Protein AF-A0A559NUU3-F1 (afdb_monomer)

Mean predicted aligned error: 10.54 Å

Foldseek 3Di:
DVVVVVVVVVVVVVVVVPDVVVCCCVPPLVPDPLNVVLVPQPLLVLLVVLLVLLVVLLCVQVVNDPPVVLVVDPDPSSVLSVLSNVLSVVLSVLVSQLVPDPDLVSNVVSLVSNVVSLVSNLVSLVVCVVVPPPPNVSSVVSVVSSVVSVVSSVVVVVVSD

Secondary structure (DSSP, 8-state):
-HHHHHHHHHHHHHTTS-SHHHHHHHHTGGGSHHHHHHHH-HHHHHHHHHHHHHHHHHHHHTTS--HHHHHT---HHHHHHHHHHHHHHHHHHHHHHHHH---HHHHHHHHHHHHHHHHHHHHHHHHHHHTT-S-HHHHHHHHHHHHHHHHHHHHHHHTT-

Radius of gyration: 16.5 Å; Cα contacts (8 Å, |Δi|>4): 116; chains: 1; bounding box: 36×35×46 Å

pLDDT: mean 76.6, std 22.5, range [28.06, 97.75]

Structure (mmCIF, N/CA/C/O backbone):
data_AF-A0A559NUU3-F1
#
_entry.id   AF-A0A559NUU3-F1
#
loop_
_atom_site.group_PDB
_atom_site.id
_atom_site.type_symbol
_atom_site.label_atom_id
_atom_site.label_alt_id
_atom_site.label_comp_id
_atom_site.label_asym_id
_atom_site.l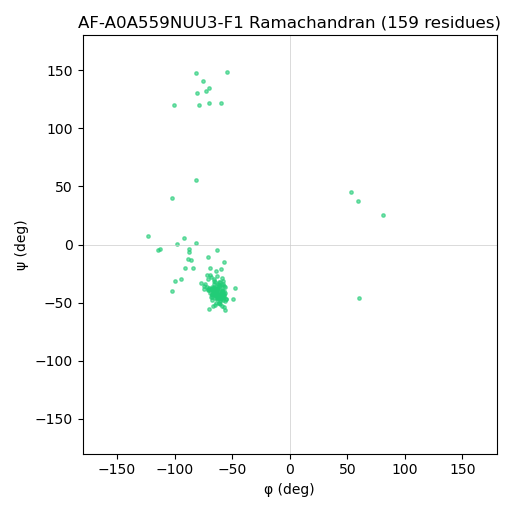abel_entity_id
_atom_site.label_seq_id
_atom_site.pdbx_PDB_ins_code
_atom_site.Cartn_x
_atom_site.Cartn_y
_atom_site.Cartn_z
_atom_site.occupancy
_atom_site.B_iso_or_equiv
_atom_site.auth_seq_id
_atom_site.auth_comp_id
_atom_site.auth_asym_id
_atom_site.auth_atom_id
_atom_site.pdbx_PDB_model_num
ATOM 1 N N . MET A 1 1 ? 11.896 22.489 17.771 1.00 43.38 1 MET A N 1
ATOM 2 C CA . MET A 1 1 ? 11.595 23.635 16.877 1.00 43.38 1 MET A CA 1
ATOM 3 C C . MET A 1 1 ? 11.791 23.315 15.385 1.00 43.38 1 MET A C 1
ATOM 5 O O . MET A 1 1 ? 10.990 23.773 14.586 1.00 43.38 1 MET A O 1
ATOM 9 N N . TYR A 1 2 ? 12.752 22.456 15.012 1.00 29.36 2 TYR A N 1
ATOM 10 C CA . TYR A 1 2 ? 13.040 22.051 13.619 1.00 29.36 2 TYR A CA 1
ATOM 11 C C . TYR A 1 2 ? 11.948 21.200 12.928 1.00 29.36 2 TYR A C 1
ATOM 13 O O . TYR A 1 2 ? 11.649 21.393 11.753 1.00 29.36 2 TYR A O 1
ATOM 21 N N . LEU A 1 3 ? 11.279 20.299 13.660 1.00 28.06 3 LEU A N 1
ATOM 22 C CA . LEU A 1 3 ? 10.243 19.424 13.085 1.00 28.06 3 LEU A CA 1
ATOM 23 C C . LEU A 1 3 ? 8.999 20.198 12.605 1.00 28.06 3 LEU A C 1
ATOM 25 O O . LEU A 1 3 ? 8.437 19.862 11.569 1.00 28.06 3 LEU A O 1
ATOM 29 N N . LYS A 1 4 ? 8.615 21.296 13.276 1.00 29.95 4 LYS A N 1
ATOM 30 C CA . LYS A 1 4 ? 7.497 22.155 12.834 1.00 29.95 4 LYS A CA 1
ATOM 31 C C . LYS A 1 4 ? 7.784 22.866 11.504 1.00 29.95 4 LYS A C 1
ATOM 33 O O . LYS A 1 4 ? 6.855 23.081 10.733 1.00 29.95 4 LYS A O 1
ATOM 38 N N . GLN A 1 5 ? 9.043 23.198 11.209 1.00 28.80 5 GLN A N 1
ATOM 39 C CA . GLN A 1 5 ? 9.424 23.803 9.926 1.00 28.80 5 GLN A CA 1
ATOM 40 C C . GLN A 1 5 ? 9.416 22.785 8.785 1.00 28.80 5 GLN A C 1
ATOM 42 O O . GLN A 1 5 ? 8.967 23.126 7.697 1.00 28.80 5 GLN A O 1
ATOM 47 N N . ILE A 1 6 ? 9.807 21.532 9.037 1.00 38.47 6 ILE A N 1
ATOM 48 C CA . ILE A 1 6 ? 9.710 20.455 8.040 1.00 38.47 6 ILE A CA 1
ATOM 49 C C . ILE A 1 6 ? 8.241 20.176 7.697 1.00 38.47 6 ILE A C 1
ATOM 51 O O . ILE A 1 6 ? 7.903 20.104 6.520 1.00 38.47 6 ILE A O 1
ATOM 55 N N . TYR A 1 7 ? 7.348 20.115 8.691 1.00 30.41 7 TYR A N 1
ATOM 56 C CA . TYR A 1 7 ? 5.913 19.935 8.438 1.00 30.41 7 TYR A CA 1
ATOM 57 C C . TYR A 1 7 ? 5.269 21.139 7.741 1.00 30.41 7 TYR A C 1
ATOM 59 O O . TYR A 1 7 ? 4.473 20.938 6.834 1.00 30.41 7 TYR A O 1
ATOM 67 N N . LYS A 1 8 ? 5.646 22.380 8.083 1.00 29.48 8 LYS A N 1
ATOM 68 C CA . LYS A 1 8 ? 5.114 23.586 7.423 1.00 29.48 8 LYS A CA 1
ATOM 69 C C . LYS A 1 8 ? 5.610 23.733 5.979 1.00 29.48 8 LYS A C 1
ATOM 71 O O . LYS A 1 8 ? 4.836 24.116 5.113 1.00 29.48 8 LYS A O 1
ATOM 76 N N . LYS A 1 9 ? 6.869 23.373 5.698 1.00 31.59 9 LYS A N 1
ATOM 77 C CA . LYS A 1 9 ? 7.426 23.367 4.333 1.00 31.59 9 LYS A CA 1
ATOM 78 C C . LYS A 1 9 ? 6.843 22.230 3.482 1.00 31.59 9 LYS A C 1
ATOM 80 O O . LYS A 1 9 ? 6.684 22.408 2.284 1.00 31.59 9 LYS A O 1
ATOM 85 N N . ARG A 1 10 ? 6.465 21.106 4.112 1.00 32.22 10 ARG A N 1
ATOM 86 C CA . ARG A 1 10 ? 5.738 19.997 3.473 1.00 32.22 10 ARG A CA 1
ATOM 87 C C . ARG A 1 10 ? 4.262 20.339 3.227 1.00 32.22 10 ARG A C 1
ATOM 89 O O . ARG A 1 10 ? 3.770 20.022 2.156 1.00 32.22 10 ARG A O 1
ATOM 96 N N . LEU A 1 11 ? 3.593 21.046 4.146 1.00 29.11 11 LEU A N 1
ATOM 97 C CA . LEU A 1 11 ? 2.231 21.569 3.944 1.00 29.11 11 LEU A CA 1
ATOM 98 C C . LEU A 1 11 ? 2.174 22.581 2.787 1.00 29.11 11 LEU A C 1
ATOM 1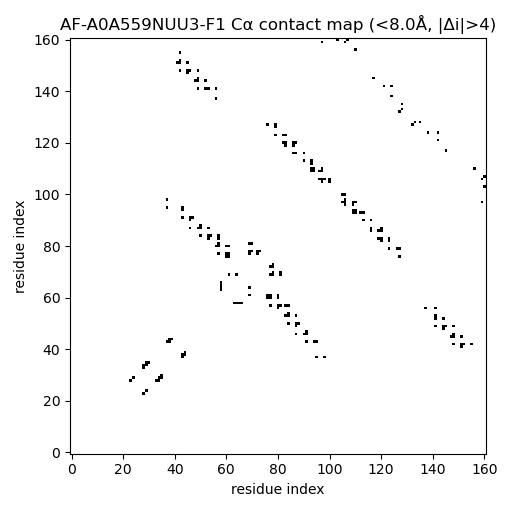00 O O . LEU A 1 11 ? 1.333 22.447 1.911 1.00 29.11 11 LEU A O 1
ATOM 104 N N . LEU A 1 12 ? 3.130 23.514 2.720 1.00 28.58 12 LEU A N 1
ATOM 105 C CA . LEU A 1 12 ? 3.197 24.524 1.651 1.00 28.58 12 LEU A CA 1
ATOM 106 C C . LEU A 1 12 ? 3.554 23.941 0.267 1.00 28.58 12 LEU A C 1
ATOM 108 O O . LEU A 1 12 ? 3.268 24.562 -0.750 1.00 28.58 12 LEU A O 1
ATOM 112 N N . SER A 1 13 ? 4.162 22.748 0.202 1.00 30.55 13 SER A N 1
ATOM 113 C CA . SER A 1 13 ? 4.329 22.000 -1.058 1.00 30.55 13 SER A CA 1
ATOM 114 C C . SER A 1 13 ? 3.119 21.131 -1.426 1.00 30.55 13 SER A C 1
ATOM 116 O O . SER A 1 13 ? 3.052 20.640 -2.548 1.00 30.55 13 SER A O 1
ATOM 118 N N . ILE A 1 14 ? 2.191 20.912 -0.488 1.00 36.50 14 ILE A N 1
ATOM 119 C CA . ILE A 1 14 ? 0.991 20.081 -0.673 1.00 36.50 14 ILE A CA 1
ATOM 120 C C . ILE A 1 14 ? -0.218 20.939 -1.084 1.00 36.50 14 ILE A C 1
ATOM 122 O O . ILE A 1 14 ? -1.020 20.467 -1.881 1.00 36.50 14 ILE A O 1
ATOM 126 N N . GLU A 1 15 ? -0.290 22.209 -0.669 1.00 31.62 15 GLU A N 1
ATOM 127 C CA . GLU A 1 15 ? -1.340 23.172 -1.078 1.00 31.62 15 GLU A CA 1
ATOM 128 C C . GLU A 1 15 ? -1.351 23.508 -2.590 1.00 31.62 15 GLU A C 1
ATOM 130 O O . GLU A 1 15 ? -2.252 24.189 -3.057 1.00 31.62 15 GLU A O 1
ATOM 135 N N . ASN A 1 16 ? -0.394 23.016 -3.390 1.00 31.09 16 ASN A N 1
ATOM 136 C CA . ASN A 1 16 ? -0.395 23.177 -4.857 1.00 31.09 16 ASN A CA 1
ATOM 137 C C . ASN A 1 16 ? -0.557 21.864 -5.643 1.00 31.09 16 ASN A C 1
ATOM 139 O O . ASN A 1 16 ? -0.703 21.901 -6.859 1.00 31.09 16 ASN A O 1
ATOM 143 N N . TYR A 1 17 ? -0.577 20.711 -4.967 1.00 37.19 17 TYR A N 1
ATOM 144 C CA . TYR A 1 17 ? -0.999 19.427 -5.549 1.00 37.19 17 TYR A CA 1
ATOM 145 C C . TYR A 1 17 ? -2.425 19.112 -5.078 1.00 37.19 17 TYR A C 1
ATOM 147 O O . TYR A 1 17 ? -2.766 17.999 -4.675 1.00 37.19 17 TYR A O 1
ATOM 155 N N . GLU A 1 18 ? -3.264 20.143 -5.038 1.00 41.06 18 GLU A N 1
ATOM 156 C CA . GLU A 1 18 ? -4.639 20.037 -4.588 1.00 41.06 18 GLU A CA 1
ATOM 157 C C . GLU A 1 18 ? -5.492 19.451 -5.696 1.00 41.06 18 GLU A C 1
ATOM 159 O O . GLU A 1 18 ? -5.600 20.065 -6.751 1.00 41.06 18 GLU A O 1
ATOM 164 N N . ILE A 1 19 ? -6.120 18.304 -5.400 1.00 37.28 19 ILE A N 1
ATOM 165 C CA . ILE A 1 19 ? -7.461 17.852 -5.826 1.00 37.28 19 ILE A CA 1
ATOM 166 C C . ILE A 1 19 ? -7.693 17.715 -7.345 1.00 37.28 19 ILE A C 1
ATOM 168 O O . ILE A 1 19 ? -8.193 16.686 -7.790 1.00 37.28 19 ILE A O 1
ATOM 172 N N . THR A 1 20 ? -7.285 18.688 -8.147 1.00 32.72 20 THR A N 1
ATOM 173 C CA . THR A 1 20 ? -7.178 18.681 -9.605 1.00 32.72 20 THR A CA 1
ATOM 174 C C . THR A 1 20 ? -6.444 17.456 -10.133 1.00 32.72 20 THR A C 1
ATOM 176 O O . THR A 1 20 ? -7.010 16.796 -10.987 1.00 32.72 20 THR A O 1
ATOM 179 N N . ASP A 1 21 ? -5.295 17.046 -9.586 1.00 42.09 21 ASP A N 1
ATOM 180 C CA . ASP A 1 21 ? -4.597 15.836 -10.060 1.00 42.09 21 ASP A CA 1
ATOM 181 C C . ASP A 1 21 ? -5.373 14.546 -9.770 1.00 42.09 21 ASP A C 1
ATOM 183 O O . ASP A 1 21 ? -5.426 13.646 -10.604 1.00 42.09 21 ASP A O 1
ATOM 187 N N . VAL A 1 22 ? -6.036 14.456 -8.614 1.00 44.44 22 VAL A N 1
ATOM 188 C CA . VAL A 1 22 ? -6.860 13.291 -8.254 1.00 44.44 22 VAL A CA 1
ATOM 189 C C . VAL A 1 22 ? -8.119 13.235 -9.125 1.00 44.44 22 VAL A C 1
ATOM 191 O O . VAL A 1 22 ? -8.490 12.162 -9.592 1.00 44.44 22 VAL A O 1
ATOM 194 N N . ILE A 1 23 ? -8.741 14.380 -9.413 1.00 40.59 23 ILE A N 1
ATOM 195 C CA . ILE A 1 23 ? -9.906 14.491 -10.301 1.00 40.59 23 ILE A CA 1
ATOM 196 C C . ILE A 1 23 ? -9.511 14.243 -11.768 1.00 40.59 23 ILE A C 1
ATOM 198 O O . ILE A 1 23 ? -10.222 13.525 -12.470 1.00 40.59 23 ILE A O 1
ATOM 202 N N . LEU A 1 24 ? -8.352 14.733 -12.219 1.00 43.00 24 LEU A N 1
ATOM 203 C CA . LEU A 1 24 ? -7.789 14.477 -13.550 1.00 43.00 24 LEU A CA 1
ATOM 204 C C . LEU A 1 24 ? -7.484 12.978 -13.728 1.00 43.00 24 LEU A C 1
ATOM 206 O O . LEU A 1 24 ? -7.823 12.395 -14.758 1.00 43.00 24 LEU A O 1
ATOM 210 N N . TYR A 1 25 ? -6.939 12.312 -12.701 1.00 49.22 25 TYR A N 1
ATOM 211 C CA . TYR A 1 25 ? -6.674 10.865 -12.716 1.00 49.22 25 TYR A CA 1
ATOM 212 C C . TYR A 1 25 ? -7.951 10.012 -12.637 1.00 49.22 25 TYR A C 1
ATOM 214 O O . TYR A 1 25 ? -8.028 8.961 -13.272 1.00 49.22 25 TYR A O 1
ATOM 222 N N . ILE A 1 26 ? -8.959 10.441 -11.872 1.00 45.06 26 ILE A N 1
ATOM 223 C CA . ILE A 1 26 ? -10.225 9.708 -11.707 1.00 45.06 26 ILE A CA 1
ATOM 224 C C . ILE A 1 26 ? -11.144 9.871 -12.926 1.00 45.06 26 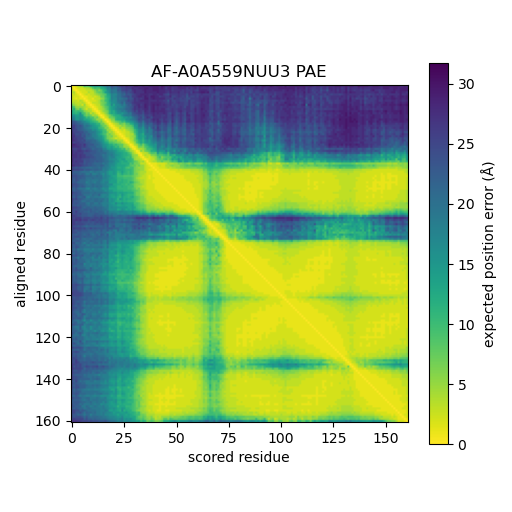ILE A C 1
ATOM 226 O O . ILE A 1 26 ? -11.849 8.921 -13.258 1.00 45.06 26 ILE A O 1
ATOM 230 N N . LEU A 1 27 ? -11.133 11.022 -13.611 1.00 39.56 27 LEU A N 1
ATOM 231 C CA . LEU A 1 27 ? -12.043 11.299 -14.732 1.00 39.56 27 LEU A CA 1
ATOM 232 C C . LEU A 1 27 ? -11.415 11.094 -16.121 1.00 39.56 27 LEU A C 1
ATOM 234 O O . LEU A 1 27 ? -12.131 10.695 -17.035 1.00 39.56 27 LEU A O 1
ATOM 238 N N . ILE A 1 28 ? -10.106 11.320 -16.305 1.00 42.19 28 ILE A N 1
ATOM 239 C CA . ILE A 1 28 ? -9.476 11.296 -17.644 1.00 42.19 28 ILE A CA 1
ATOM 240 C C . ILE A 1 28 ? -8.707 9.998 -17.914 1.00 42.19 28 ILE A C 1
ATOM 242 O O . ILE A 1 28 ? -8.803 9.434 -19.008 1.00 42.19 28 ILE A O 1
ATOM 246 N N . LEU A 1 29 ? -7.980 9.454 -16.930 1.00 44.44 29 LEU A N 1
ATOM 247 C CA . LEU A 1 29 ? -7.231 8.212 -17.152 1.00 44.44 29 LEU A CA 1
ATOM 248 C C . LEU A 1 29 ? -8.068 6.960 -17.421 1.00 44.44 29 LEU A C 1
ATOM 250 O O . LEU A 1 29 ? -7.583 6.152 -18.208 1.00 44.44 29 LEU A O 1
ATOM 254 N N . PRO A 1 30 ? -9.308 6.769 -16.926 1.00 47.00 30 PRO A N 1
ATOM 255 C CA . PRO A 1 30 ? -10.076 5.563 -17.234 1.00 47.00 30 PRO A CA 1
ATOM 256 C C . PRO A 1 30 ? -10.298 5.300 -18.732 1.00 47.00 30 PRO A C 1
ATOM 258 O O . PRO A 1 30 ? -10.708 4.196 -19.100 1.00 47.00 30 PRO A O 1
ATOM 261 N N . HIS A 1 31 ? -10.060 6.293 -19.597 1.00 45.44 31 HIS A N 1
ATOM 262 C CA . HIS A 1 31 ? -10.297 6.221 -21.038 1.00 45.44 31 HIS A CA 1
ATOM 263 C C . HIS A 1 31 ? -9.033 6.261 -21.910 1.00 45.44 31 HIS A C 1
ATOM 265 O O . HIS A 1 31 ? -9.139 6.031 -23.116 1.00 45.44 31 HIS A O 1
ATOM 271 N N . SER A 1 32 ? -7.834 6.433 -21.339 1.00 55.34 32 SER A N 1
ATOM 272 C CA . SER A 1 32 ? -6.583 6.394 -22.110 1.00 55.34 32 SER A CA 1
ATOM 273 C C . SER A 1 32 ? -6.100 4.953 -22.364 1.00 55.34 32 SER A C 1
ATOM 275 O O . SER A 1 32 ? -6.307 4.048 -21.550 1.00 55.34 32 SER A O 1
ATOM 277 N N . MET A 1 33 ? -5.440 4.701 -23.504 1.00 55.22 33 MET A N 1
ATOM 278 C CA . MET A 1 33 ? -4.823 3.391 -23.793 1.00 55.22 33 MET A CA 1
ATOM 279 C C . MET A 1 33 ? -3.771 3.007 -22.740 1.00 55.22 33 MET A C 1
ATOM 281 O O . MET A 1 33 ? -3.685 1.842 -22.354 1.00 55.22 33 MET A O 1
ATOM 285 N N . ALA A 1 34 ? -3.050 3.999 -22.214 1.00 61.31 34 ALA A N 1
ATOM 286 C CA . ALA A 1 34 ? -2.061 3.839 -21.153 1.00 61.31 34 ALA A CA 1
ATOM 287 C C . ALA A 1 34 ? -2.664 3.314 -19.837 1.00 61.31 34 ALA A C 1
ATOM 289 O O . ALA A 1 34 ? -2.058 2.517 -19.130 1.00 61.31 34 ALA A O 1
ATOM 290 N N . TYR A 1 35 ? -3.900 3.680 -19.507 1.00 60.62 35 TYR A N 1
ATOM 291 C CA . TYR A 1 35 ? -4.560 3.114 -18.333 1.00 60.62 35 TYR A CA 1
ATOM 292 C C . TYR A 1 35 ? -4.998 1.662 -18.538 1.00 60.62 35 TYR A C 1
ATOM 294 O O . TYR A 1 35 ? -4.955 0.866 -17.599 1.00 60.62 35 TYR A O 1
ATOM 302 N N . ARG A 1 36 ? -5.400 1.282 -19.760 1.00 60.75 36 ARG A N 1
ATOM 303 C CA . ARG A 1 36 ? -5.742 -0.118 -20.068 1.00 60.75 36 ARG A CA 1
ATOM 304 C C . ARG A 1 36 ? -4.514 -1.021 -19.979 1.00 60.75 36 ARG A C 1
ATOM 306 O O . ARG A 1 36 ? -4.647 -2.136 -19.481 1.00 60.75 36 ARG A O 1
ATOM 313 N N . SER A 1 37 ? -3.337 -0.542 -20.390 1.00 77.25 37 SER A N 1
ATOM 314 C CA . SER A 1 37 ? -2.085 -1.284 -20.203 1.00 77.25 37 SER A CA 1
ATOM 315 C C . SER A 1 37 ? -1.715 -1.395 -18.720 1.00 77.25 37 SER A C 1
ATOM 317 O O . SER A 1 37 ? -1.476 -2.507 -18.251 1.00 77.25 37 SER A O 1
ATOM 319 N N . LEU A 1 38 ? -1.803 -0.305 -17.945 1.00 83.56 38 LEU A N 1
ATOM 320 C CA . LEU A 1 38 ? -1.564 -0.335 -16.493 1.00 83.56 38 LEU A CA 1
ATOM 321 C C . LEU A 1 38 ? -2.511 -1.288 -15.759 1.00 83.56 38 LEU A C 1
ATOM 323 O O . LEU A 1 38 ? -2.083 -2.068 -14.913 1.00 83.56 38 LEU A O 1
ATOM 327 N N . LYS A 1 39 ? -3.802 -1.282 -16.107 1.00 78.94 39 LYS A N 1
ATOM 328 C CA . LYS A 1 39 ? -4.795 -2.194 -15.527 1.00 78.94 39 LYS A CA 1
ATOM 329 C C . LYS A 1 39 ? -4.471 -3.661 -15.755 1.00 78.94 39 LYS A C 1
ATOM 331 O O . LYS A 1 39 ? -5.008 -4.489 -15.027 1.00 78.94 39 LYS A O 1
ATOM 336 N N . ASN A 1 40 ? -3.647 -4.006 -16.738 1.00 86.88 40 ASN A N 1
ATOM 337 C CA . ASN A 1 40 ? -3.232 -5.383 -16.981 1.00 86.88 40 ASN A CA 1
ATOM 338 C C . ASN A 1 40 ? -1.985 -5.778 -16.187 1.00 86.88 40 ASN A C 1
ATOM 340 O O . ASN A 1 40 ? -1.725 -6.972 -16.050 1.00 86.88 40 ASN A O 1
ATOM 344 N N . LEU A 1 41 ? -1.272 -4.818 -15.591 1.00 91.75 41 LEU A N 1
ATOM 345 C CA . LEU A 1 41 ? -0.128 -5.097 -14.735 1.00 91.75 41 LEU A CA 1
ATOM 346 C C . LEU A 1 41 ? -0.593 -5.737 -13.417 1.00 91.75 41 LEU A C 1
ATOM 348 O O . LEU A 1 41 ? -1.349 -5.116 -12.656 1.00 91.75 41 LEU A O 1
ATOM 352 N N . PRO A 1 42 ? -0.109 -6.947 -13.078 1.00 93.88 42 PRO A N 1
ATOM 353 C CA . PRO A 1 42 ? -0.477 -7.609 -11.830 1.00 93.88 42 PRO A CA 1
ATOM 354 C C . PRO A 1 42 ? -0.166 -6.765 -10.589 1.00 93.88 42 PRO A C 1
ATOM 356 O O . PRO A 1 42 ? -0.935 -6.768 -9.629 1.00 93.88 42 PRO A O 1
ATOM 359 N N . ILE A 1 43 ? 0.938 -6.009 -10.607 1.00 95.69 43 ILE A N 1
ATOM 360 C CA . ILE A 1 43 ? 1.320 -5.141 -9.490 1.00 95.69 43 ILE A CA 1
ATOM 361 C C . ILE A 1 43 ? 0.354 -3.967 -9.304 1.00 95.69 43 ILE A C 1
ATOM 363 O O . ILE A 1 43 ? 0.021 -3.621 -8.172 1.00 95.69 43 ILE A O 1
ATOM 367 N N . TYR A 1 44 ? -0.141 -3.393 -10.402 1.00 94.94 44 TYR A N 1
ATOM 368 C CA . TYR A 1 44 ? -1.062 -2.265 -10.365 1.00 94.94 44 TYR A CA 1
ATOM 369 C C . TYR A 1 44 ? -2.422 -2.706 -9.820 1.00 94.94 44 TYR A C 1
ATOM 371 O O . TYR A 1 44 ? -2.978 -2.047 -8.946 1.00 94.94 44 TYR A O 1
ATOM 379 N N . ARG A 1 45 ? -2.913 -3.885 -10.232 1.00 94.25 45 ARG A N 1
ATOM 380 C CA . ARG A 1 45 ? -4.118 -4.498 -9.643 1.00 94.25 45 ARG A CA 1
ATOM 381 C C . ARG A 1 45 ? -3.969 -4.717 -8.138 1.00 94.25 45 ARG A C 1
ATOM 383 O O . ARG A 1 45 ? -4.841 -4.305 -7.382 1.00 94.25 45 ARG A O 1
ATOM 390 N N . LYS A 1 46 ? -2.831 -5.265 -7.692 1.00 96.56 46 LYS A N 1
ATOM 391 C CA . LYS A 1 46 ? -2.545 -5.423 -6.255 1.00 96.56 46 LYS A CA 1
ATOM 392 C C . LYS A 1 46 ? -2.491 -4.097 -5.499 1.00 96.56 46 LYS A C 1
ATOM 394 O O . LYS A 1 46 ? -2.916 -4.040 -4.351 1.00 96.56 46 LYS A O 1
ATOM 399 N N . ALA A 1 47 ? -1.998 -3.030 -6.122 1.00 95.75 47 ALA A N 1
ATOM 400 C CA . ALA A 1 47 ? -2.037 -1.704 -5.516 1.00 95.75 47 ALA A CA 1
ATOM 401 C C . ALA A 1 47 ? -3.480 -1.199 -5.343 1.00 95.75 47 ALA A C 1
ATOM 403 O O . ALA A 1 47 ? -3.812 -0.667 -4.289 1.00 95.75 47 ALA A O 1
ATOM 404 N N . LEU A 1 48 ? -4.353 -1.411 -6.334 1.00 93.62 48 LEU A N 1
ATOM 405 C CA . LEU A 1 48 ? -5.770 -1.036 -6.242 1.00 93.62 48 LEU A CA 1
ATOM 406 C C . LEU A 1 48 ? -6.535 -1.848 -5.182 1.00 93.62 48 LEU A C 1
ATOM 408 O O . LEU A 1 48 ? -7.363 -1.285 -4.465 1.00 93.62 48 LEU A O 1
ATOM 412 N N . GLU A 1 49 ? -6.243 -3.143 -5.048 1.00 93.94 49 GLU A N 1
ATOM 413 C CA . GLU A 1 49 ? -6.781 -3.990 -3.972 1.00 93.94 49 GLU A CA 1
ATOM 414 C C . GLU A 1 49 ? -6.381 -3.438 -2.591 1.00 93.94 49 GLU A C 1
ATOM 416 O O . GLU A 1 49 ? -7.239 -3.243 -1.728 1.00 93.94 49 GLU A O 1
ATOM 421 N N . LEU A 1 50 ? -5.108 -3.063 -2.411 1.00 94.69 50 LEU A N 1
ATOM 422 C CA . LEU A 1 50 ? -4.615 -2.435 -1.182 1.00 94.69 50 LEU A CA 1
ATOM 423 C C . LEU A 1 50 ? -5.266 -1.069 -0.899 1.00 94.69 50 LEU A C 1
ATOM 425 O O . LEU A 1 50 ? -5.586 -0.777 0.257 1.00 94.69 50 LEU A O 1
ATOM 429 N N . CYS A 1 51 ? -5.508 -0.246 -1.925 1.00 91.62 51 CYS A N 1
ATOM 430 C CA . CYS A 1 51 ? -6.264 1.006 -1.787 1.00 91.62 51 CYS A CA 1
ATOM 431 C C . CYS A 1 51 ? -7.694 0.753 -1.307 1.00 91.62 51 CYS A C 1
ATOM 433 O O . CYS A 1 51 ? -8.193 1.473 -0.444 1.00 91.62 51 CYS A O 1
ATOM 435 N N . THR A 1 52 ? -8.345 -0.263 -1.873 1.00 90.50 52 THR A N 1
ATOM 436 C CA . THR A 1 52 ? -9.720 -0.636 -1.525 1.00 90.50 52 THR A CA 1
ATOM 437 C C . THR A 1 52 ? -9.782 -1.090 -0.070 1.00 90.50 52 THR A C 1
ATOM 439 O O . THR A 1 52 ? -10.527 -0.510 0.711 1.00 90.50 52 THR A O 1
ATOM 442 N N . MET A 1 53 ? -8.908 -2.015 0.341 1.00 91.25 53 MET A N 1
ATOM 443 C CA . MET A 1 53 ? -8.817 -2.469 1.734 1.00 91.25 53 MET A CA 1
ATOM 444 C C . MET A 1 53 ? -8.543 -1.312 2.709 1.00 91.25 53 MET A C 1
ATOM 446 O O . MET A 1 53 ? -9.181 -1.196 3.752 1.00 91.25 53 MET A O 1
ATOM 450 N N . SER A 1 54 ? -7.621 -0.414 2.354 1.00 90.94 54 SER A N 1
ATOM 451 C CA . SER A 1 54 ? -7.301 0.768 3.168 1.00 90.94 54 SER A CA 1
ATOM 452 C C . SER A 1 54 ? -8.496 1.708 3.339 1.00 90.94 54 SER A C 1
ATOM 454 O O . SER A 1 54 ? -8.673 2.283 4.413 1.00 90.94 54 SER A O 1
ATOM 456 N N . ARG A 1 55 ? -9.331 1.852 2.302 1.00 87.31 55 ARG A N 1
ATOM 457 C CA . ARG A 1 55 ? -10.560 2.651 2.353 1.00 87.31 55 ARG A CA 1
ATOM 458 C C . ARG A 1 55 ? -11.593 2.027 3.280 1.00 87.31 55 ARG A C 1
ATOM 460 O O . ARG A 1 55 ? -12.110 2.737 4.133 1.00 87.31 55 ARG A O 1
ATOM 467 N N . GLU A 1 56 ? -11.842 0.726 3.159 1.00 85.69 56 GLU A N 1
ATOM 468 C CA . GLU A 1 56 ? -12.790 0.021 4.032 1.00 85.69 56 GLU A CA 1
ATOM 469 C C . GLU A 1 56 ? -12.391 0.140 5.509 1.00 85.69 56 GLU A C 1
ATOM 471 O O . GLU A 1 56 ? -13.221 0.433 6.368 1.00 85.69 56 GLU A O 1
ATOM 476 N N . ILE A 1 57 ? -11.095 0.023 5.807 1.00 83.31 57 ILE A N 1
ATOM 477 C CA . ILE A 1 57 ? -10.577 0.195 7.169 1.00 83.31 57 ILE A CA 1
ATOM 478 C C . ILE A 1 57 ? -10.743 1.630 7.657 1.00 83.31 57 ILE A C 1
ATOM 480 O O . ILE A 1 57 ? -11.127 1.836 8.807 1.00 83.31 57 ILE A O 1
ATOM 484 N N . ALA A 1 58 ? -10.478 2.629 6.814 1.00 83.25 58 ALA A N 1
ATOM 485 C CA . ALA A 1 58 ? -10.682 4.021 7.193 1.00 83.25 58 ALA A CA 1
ATOM 486 C C . ALA A 1 58 ? -12.163 4.318 7.485 1.00 83.25 58 ALA A C 1
ATOM 488 O O . ALA A 1 58 ? -12.470 4.941 8.503 1.00 83.25 58 ALA A O 1
ATOM 489 N N . SER A 1 59 ? -13.084 3.811 6.662 1.00 79.06 59 SER A N 1
ATOM 490 C CA . SER A 1 59 ? -14.533 3.913 6.896 1.00 79.06 59 SER A CA 1
ATOM 491 C C . SER A 1 59 ? -14.947 3.251 8.215 1.00 79.06 59 SER A C 1
ATOM 493 O O . SER A 1 59 ? -15.705 3.825 8.999 1.00 79.06 59 SER A O 1
ATOM 495 N N . TYR A 1 60 ? -14.397 2.068 8.500 1.00 78.69 60 TYR A N 1
ATOM 496 C CA . TYR A 1 60 ? -14.687 1.317 9.718 1.00 78.69 60 TYR A CA 1
ATOM 497 C C . TYR A 1 60 ? -14.169 2.013 10.984 1.00 78.69 60 TYR A C 1
ATOM 499 O O . TYR A 1 60 ? -14.932 2.261 11.918 1.00 78.69 60 TYR A O 1
ATOM 507 N N . VAL A 1 61 ? -12.88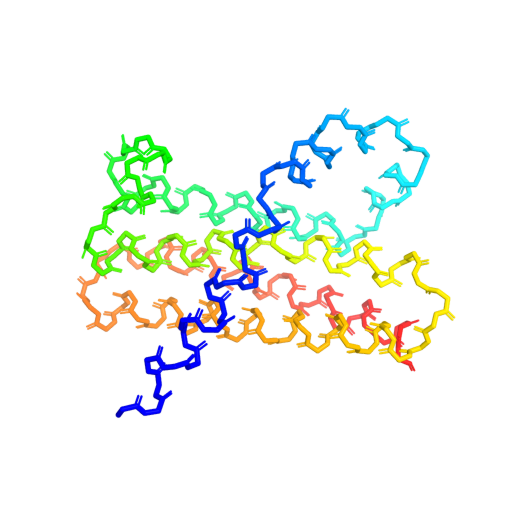1 2.381 11.009 1.00 73.00 61 VAL A N 1
ATOM 508 C CA . VAL A 1 61 ? -12.221 3.017 12.168 1.00 73.00 61 VAL A CA 1
ATOM 509 C C . VAL A 1 61 ? -12.907 4.328 12.559 1.00 73.00 61 VAL A C 1
ATOM 511 O O . VAL A 1 61 ? -12.918 4.705 13.732 1.00 73.00 61 VAL A O 1
ATOM 514 N N . THR A 1 62 ? -13.509 5.007 11.587 1.00 67.31 62 THR A N 1
ATOM 515 C CA . THR A 1 62 ? -14.143 6.311 11.775 1.00 67.31 62 THR A CA 1
ATOM 516 C C . THR A 1 62 ? -15.627 6.230 12.121 1.00 67.31 62 THR A C 1
ATOM 518 O O . THR A 1 62 ? -16.256 7.279 12.261 1.00 67.31 62 THR A O 1
ATOM 521 N N . PHE A 1 63 ? -16.180 5.024 12.324 1.00 64.19 63 PHE A N 1
ATOM 522 C CA . PHE A 1 63 ? -17.598 4.789 12.631 1.00 64.19 63 PHE A CA 1
ATOM 523 C C . PHE A 1 63 ? -18.550 5.439 11.608 1.00 64.19 63 PHE A C 1
ATOM 525 O O . PHE A 1 63 ? -19.524 6.082 11.997 1.00 64.19 63 PHE A O 1
ATOM 532 N N . ASN A 1 64 ? -18.280 5.297 10.304 1.00 52.84 64 ASN A N 1
ATOM 533 C CA . ASN A 1 64 ? -19.093 5.898 9.233 1.00 52.84 64 ASN A CA 1
ATOM 534 C C . ASN A 1 64 ? -19.192 7.436 9.297 1.00 52.84 64 ASN A C 1
ATOM 536 O O . ASN A 1 64 ? -20.235 8.019 8.998 1.00 52.84 64 ASN A O 1
ATOM 540 N N . LYS A 1 65 ? -18.113 8.130 9.674 1.00 55.19 65 LYS A N 1
ATOM 541 C CA . LYS A 1 65 ? -17.990 9.556 9.340 1.00 55.19 65 LYS A CA 1
ATOM 542 C C . LYS A 1 65 ? -17.710 9.674 7.841 1.00 55.19 65 LYS A C 1
ATOM 544 O O . LYS A 1 65 ? -16.811 9.005 7.339 1.00 55.19 65 LYS A O 1
ATOM 549 N N . ASP A 1 66 ? -18.426 10.550 7.140 1.00 56.62 66 ASP A N 1
ATOM 550 C CA . ASP A 1 66 ? -18.104 10.868 5.743 1.00 56.62 66 ASP A CA 1
ATOM 551 C C . ASP A 1 66 ? -16.636 11.317 5.606 1.00 56.62 66 ASP A C 1
ATOM 553 O O . ASP A 1 66 ? -16.094 11.955 6.515 1.00 56.62 66 ASP A O 1
ATOM 557 N N . LEU A 1 67 ? -15.998 11.029 4.462 1.00 58.44 67 LEU A N 1
ATOM 558 C CA . LEU A 1 67 ? -14.567 11.292 4.205 1.00 58.44 67 LEU A CA 1
ATOM 559 C C . LEU A 1 67 ? -14.118 12.710 4.604 1.00 58.44 67 LEU A C 1
ATOM 561 O O . LEU A 1 67 ? -13.030 12.886 5.144 1.00 58.44 67 LEU A O 1
ATOM 565 N N . VAL A 1 68 ? -14.971 13.716 4.394 1.00 57.88 68 VAL A N 1
ATOM 566 C CA . VAL A 1 68 ? -14.708 15.118 4.765 1.00 57.88 68 VAL A CA 1
ATOM 567 C C . VAL A 1 68 ? -14.493 15.272 6.276 1.00 57.88 68 VAL A C 1
ATOM 569 O O . VAL A 1 68 ? -13.511 15.862 6.715 1.00 57.88 68 VAL A O 1
ATOM 572 N N . ARG A 1 69 ? -15.357 14.657 7.091 1.00 56.03 69 ARG A N 1
ATOM 573 C CA . ARG A 1 69 ? -15.264 14.697 8.560 1.00 56.03 69 ARG A CA 1
ATOM 574 C C . ARG A 1 69 ? -14.066 13.918 9.092 1.00 56.03 69 ARG A C 1
ATOM 576 O O . ARG A 1 69 ? -13.580 14.204 10.185 1.00 56.03 69 ARG A O 1
ATOM 583 N N . LEU A 1 70 ? -13.602 12.925 8.339 1.00 57.66 70 LEU A N 1
ATOM 584 C CA . LEU A 1 70 ? -12.384 12.199 8.658 1.00 57.66 70 LEU A CA 1
ATOM 585 C C . LEU A 1 70 ? -11.150 13.108 8.489 1.00 57.66 70 LEU A C 1
ATOM 587 O O . LEU A 1 70 ? -10.316 13.147 9.393 1.00 57.66 70 LEU A O 1
ATOM 591 N N . TYR A 1 71 ? -11.044 13.883 7.402 1.00 58.72 71 TYR A N 1
ATOM 592 C CA . TYR A 1 71 ? -9.955 14.863 7.207 1.00 58.72 71 TYR A CA 1
ATOM 593 C C . TYR A 1 71 ? -9.874 15.923 8.317 1.00 58.72 71 TYR A C 1
ATOM 595 O O . TYR A 1 71 ? -8.779 16.355 8.673 1.00 58.72 71 TYR A O 1
ATOM 603 N N . GLU A 1 72 ? -11.007 16.296 8.908 1.00 62.38 72 GLU A N 1
ATOM 604 C CA . GLU A 1 72 ? -11.083 17.310 9.969 1.00 62.38 72 GLU A CA 1
ATOM 605 C C . GLU A 1 72 ? -10.879 16.750 11.392 1.00 62.38 72 GLU A C 1
ATOM 607 O O . GLU A 1 72 ? -10.810 17.506 12.368 1.00 62.38 72 GLU A O 1
ATOM 612 N N . SER A 1 73 ? -10.789 15.425 11.549 1.00 64.88 73 SER A N 1
ATOM 613 C CA . SER A 1 73 ? -10.766 14.800 12.870 1.00 64.88 73 SER A CA 1
ATOM 614 C C . SER A 1 73 ? -9.426 14.945 13.594 1.00 64.88 73 SER A C 1
ATOM 616 O O . SER A 1 73 ? -8.346 14.771 13.033 1.00 64.88 73 SER A O 1
ATOM 618 N N . LYS A 1 74 ? -9.503 15.187 14.908 1.00 73.75 74 LYS A N 1
ATOM 619 C CA . LYS A 1 74 ? -8.346 15.276 15.815 1.00 73.75 74 LYS A CA 1
ATOM 620 C C . LYS A 1 74 ? -8.075 13.984 16.592 1.00 73.75 74 LYS A C 1
ATOM 622 O O . LYS A 1 74 ? -7.155 13.949 17.406 1.00 73.75 74 LYS A O 1
ATOM 627 N N . SER A 1 75 ? -8.871 12.930 16.391 1.00 83.44 75 SER A N 1
ATOM 628 C CA . SER A 1 75 ? -8.608 11.639 17.037 1.00 83.44 75 SER A CA 1
ATOM 629 C C . SER A 1 75 ? -7.366 10.995 16.431 1.00 83.44 75 SER A C 1
ATOM 631 O O . SER A 1 75 ? -7.252 10.920 15.210 1.00 83.44 75 SER A O 1
ATOM 633 N N . LEU A 1 76 ? -6.464 10.460 17.261 1.00 82.19 76 LEU A N 1
ATOM 634 C CA . LEU A 1 76 ? -5.280 9.753 16.762 1.00 82.19 76 LEU A CA 1
ATOM 635 C C . LEU A 1 76 ? -5.661 8.599 15.821 1.00 82.19 76 LEU A C 1
ATOM 637 O O . LEU A 1 76 ? -4.985 8.381 14.821 1.00 82.19 76 LEU A O 1
ATOM 641 N N . ARG A 1 77 ? -6.764 7.895 16.108 1.00 82.31 77 ARG A N 1
ATOM 642 C CA . ARG A 1 77 ? -7.267 6.807 15.256 1.00 82.31 77 ARG A CA 1
ATOM 643 C C . ARG A 1 77 ? -7.664 7.308 13.872 1.00 82.31 77 ARG A C 1
ATOM 645 O O . ARG A 1 77 ? -7.239 6.725 12.882 1.00 82.31 77 ARG A O 1
ATOM 652 N N . ASP A 1 78 ? -8.396 8.415 13.815 1.00 82.25 78 ASP A N 1
ATOM 653 C CA . ASP A 1 78 ? -8.850 9.025 12.564 1.00 82.25 78 ASP A CA 1
ATOM 654 C C . ASP A 1 78 ? -7.653 9.574 11.759 1.00 82.25 78 ASP A C 1
ATOM 656 O O . ASP A 1 78 ? -7.556 9.351 10.554 1.00 82.25 78 ASP A O 1
ATOM 660 N N . ILE A 1 79 ? -6.670 10.193 12.428 1.00 85.19 79 ILE A N 1
ATOM 661 C CA . ILE A 1 79 ? -5.420 10.661 11.801 1.00 85.19 79 ILE A CA 1
ATOM 662 C C . ILE A 1 79 ? -4.628 9.488 11.204 1.00 85.19 79 ILE A C 1
ATOM 664 O O . ILE A 1 79 ? -4.125 9.580 10.080 1.00 85.19 79 ILE A O 1
ATOM 668 N N . ILE A 1 80 ? -4.510 8.376 11.936 1.00 88.19 80 ILE A N 1
ATOM 669 C CA . ILE A 1 80 ? -3.811 7.186 11.443 1.00 88.19 80 ILE A CA 1
ATOM 670 C C . ILE A 1 80 ? -4.586 6.540 10.285 1.00 88.19 80 ILE A C 1
ATOM 672 O O . ILE A 1 80 ? -3.969 6.190 9.281 1.00 88.19 80 ILE A O 1
ATOM 676 N N . ALA A 1 81 ? -5.913 6.430 10.375 1.00 86.81 81 ALA A N 1
ATOM 677 C CA . ALA A 1 81 ? -6.761 5.919 9.297 1.00 86.81 81 ALA A CA 1
ATOM 678 C C . ALA A 1 81 ? -6.605 6.741 8.005 1.00 86.81 81 ALA A C 1
ATOM 680 O O . ALA A 1 81 ? -6.390 6.178 6.931 1.00 86.81 81 ALA A O 1
ATOM 681 N N . ASN A 1 82 ? -6.601 8.071 8.119 1.00 86.69 82 ASN A N 1
ATOM 682 C CA . ASN A 1 82 ? -6.298 8.971 7.008 1.00 86.69 82 ASN A CA 1
ATOM 683 C C . ASN A 1 82 ? -4.909 8.762 6.425 1.00 86.69 82 ASN A C 1
ATOM 685 O O . ASN A 1 82 ? -4.737 8.772 5.207 1.00 86.69 82 ASN A O 1
ATOM 689 N N . SER A 1 83 ? -3.914 8.581 7.291 1.00 90.75 83 SER A N 1
ATOM 690 C CA . SER A 1 83 ? -2.536 8.366 6.857 1.00 90.75 83 SER A CA 1
ATOM 691 C C . SER A 1 83 ? -2.408 7.054 6.082 1.00 90.75 83 SER A C 1
ATOM 693 O O . SER A 1 83 ? -1.775 7.037 5.032 1.00 90.75 83 SER A O 1
ATOM 695 N N . ILE A 1 84 ? -3.071 5.981 6.537 1.00 92.19 84 ILE A N 1
ATOM 696 C CA . ILE A 1 84 ? -3.151 4.696 5.824 1.00 92.19 84 ILE A CA 1
ATOM 697 C C . ILE A 1 84 ? -3.772 4.887 4.438 1.00 92.19 84 ILE A C 1
ATOM 699 O O . ILE A 1 84 ? -3.178 4.470 3.445 1.00 92.19 84 ILE A O 1
ATOM 703 N N . LEU A 1 85 ? -4.946 5.523 4.364 1.00 90.50 85 LEU A N 1
ATOM 704 C CA . LEU A 1 85 ? -5.661 5.729 3.105 1.00 90.50 85 LEU A CA 1
ATOM 705 C C . LEU A 1 85 ? -4.849 6.580 2.121 1.00 90.50 85 LEU A C 1
ATOM 707 O O . LEU A 1 85 ? -4.723 6.218 0.952 1.00 90.50 85 LEU A O 1
ATOM 711 N N . THR A 1 86 ? -4.276 7.682 2.603 1.00 89.19 86 THR A N 1
ATOM 712 C CA . THR A 1 86 ? -3.472 8.602 1.789 1.00 89.19 86 THR A CA 1
ATOM 713 C C . THR A 1 86 ? -2.262 7.883 1.204 1.00 89.19 86 THR A C 1
ATOM 715 O O . THR A 1 86 ? -2.067 7.897 -0.010 1.00 89.19 86 THR A O 1
ATOM 718 N N . ASP A 1 87 ? -1.488 7.191 2.041 1.00 94.94 87 ASP A N 1
ATOM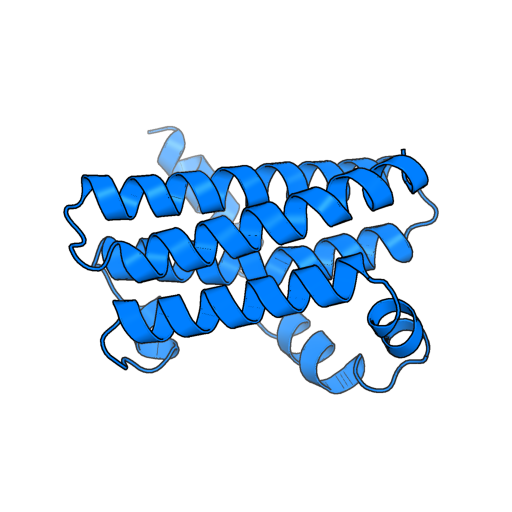 719 C CA . ASP A 1 87 ? -0.304 6.462 1.593 1.00 94.94 87 ASP A CA 1
ATOM 720 C C . ASP A 1 87 ? -0.673 5.332 0.620 1.00 94.94 87 ASP A C 1
ATOM 722 O O . ASP A 1 87 ? 0.000 5.159 -0.396 1.00 94.94 87 ASP A O 1
ATOM 726 N N . ALA A 1 88 ? -1.771 4.607 0.861 1.00 93.94 88 ALA A N 1
ATOM 727 C CA . ALA A 1 88 ? -2.231 3.560 -0.046 1.00 93.94 88 ALA A CA 1
ATOM 728 C C . ALA A 1 88 ? -2.581 4.113 -1.440 1.00 93.94 88 ALA A C 1
ATOM 730 O O . ALA A 1 88 ? -2.123 3.552 -2.435 1.00 93.94 88 ALA A O 1
ATOM 731 N N . ILE A 1 89 ? -3.305 5.239 -1.522 1.00 91.56 89 ILE A N 1
ATOM 732 C CA . ILE A 1 89 ? -3.693 5.889 -2.792 1.00 91.56 89 ILE A CA 1
ATOM 733 C C . ILE A 1 89 ? -2.475 6.312 -3.627 1.00 91.56 89 ILE A C 1
ATOM 735 O O . ILE A 1 89 ? -2.527 6.266 -4.859 1.00 91.56 89 ILE A O 1
ATOM 739 N N . LEU A 1 90 ? -1.364 6.682 -2.987 1.00 91.69 90 LEU A N 1
ATOM 740 C CA . LEU A 1 90 ? -0.147 7.093 -3.689 1.00 91.69 90 LEU A CA 1
ATOM 741 C C . LEU A 1 90 ? 0.578 5.921 -4.373 1.00 91.69 90 LEU A C 1
ATOM 743 O O . LEU A 1 90 ? 1.261 6.131 -5.375 1.00 91.69 90 LEU A O 1
ATOM 747 N N . ILE A 1 91 ? 0.432 4.682 -3.888 1.00 95.38 91 ILE A N 1
ATOM 748 C CA . ILE A 1 91 ? 1.114 3.504 -4.457 1.00 95.38 91 ILE A CA 1
ATOM 749 C C . ILE A 1 91 ? 0.817 3.307 -5.956 1.00 95.38 91 ILE A C 1
ATOM 751 O O . ILE A 1 91 ? 1.776 3.256 -6.731 1.00 95.38 91 ILE A O 1
ATOM 755 N N . PRO A 1 92 ? -0.449 3.194 -6.415 1.00 93.19 92 PRO A N 1
ATOM 756 C CA . PRO A 1 92 ? -0.738 3.016 -7.838 1.00 93.19 92 PRO A CA 1
ATOM 757 C C . PRO A 1 92 ? -0.250 4.198 -8.683 1.00 93.19 92 PRO A C 1
ATOM 759 O O . PRO A 1 92 ? 0.196 3.985 -9.808 1.00 93.19 92 PRO A O 1
ATOM 762 N N . GLN A 1 93 ? -0.259 5.423 -8.149 1.00 90.00 93 GLN A N 1
ATOM 763 C CA . GLN A 1 93 ? 0.276 6.592 -8.854 1.00 90.00 93 GLN A CA 1
ATOM 764 C C . GLN A 1 93 ? 1.786 6.457 -9.080 1.00 90.00 93 GLN A C 1
ATOM 766 O O . GLN A 1 93 ? 2.261 6.673 -10.191 1.00 90.00 93 GLN A O 1
ATOM 771 N N . LYS A 1 94 ? 2.542 6.028 -8.061 1.00 93.88 94 LYS A N 1
ATOM 772 C CA . LYS A 1 94 ? 3.986 5.787 -8.197 1.00 93.88 94 LYS A CA 1
ATOM 773 C C . LYS A 1 94 ? 4.303 4.645 -9.154 1.00 93.88 94 LYS A C 1
ATOM 775 O O . LYS A 1 94 ? 5.234 4.777 -9.937 1.00 93.88 94 LYS A O 1
ATOM 780 N N . ILE A 1 95 ? 3.516 3.567 -9.151 1.00 94.62 95 ILE A N 1
ATOM 781 C CA . ILE A 1 95 ? 3.665 2.488 -10.142 1.00 94.62 95 ILE A CA 1
ATOM 782 C C . ILE A 1 95 ? 3.448 3.038 -11.552 1.00 94.62 95 ILE A C 1
ATOM 784 O O . ILE A 1 95 ? 4.282 2.816 -12.421 1.00 94.62 95 ILE A O 1
ATOM 788 N N . ALA A 1 96 ? 2.376 3.803 -11.773 1.00 91.25 96 ALA A N 1
ATOM 789 C CA . ALA A 1 96 ? 2.121 4.408 -13.073 1.00 91.25 96 ALA A CA 1
ATOM 790 C C . ALA A 1 96 ? 3.280 5.309 -13.521 1.00 91.25 96 ALA A C 1
ATOM 792 O O . ALA A 1 96 ? 3.703 5.218 -14.667 1.00 91.25 96 ALA A O 1
ATOM 793 N N . GLN A 1 97 ? 3.832 6.129 -12.624 1.00 91.25 97 GLN A N 1
ATOM 794 C CA . GLN A 1 97 ? 4.980 6.981 -12.940 1.00 91.25 97 GLN A CA 1
ATOM 795 C C . GLN A 1 97 ? 6.233 6.167 -13.314 1.00 91.25 97 GLN A C 1
ATOM 797 O O . GLN A 1 97 ? 6.935 6.538 -14.249 1.00 91.25 97 GLN A O 1
ATOM 802 N N . VAL A 1 98 ? 6.488 5.032 -12.650 1.00 93.56 98 VAL A N 1
ATOM 803 C CA . VAL A 1 98 ? 7.600 4.129 -13.007 1.00 93.56 98 VAL A CA 1
ATOM 804 C C . VAL A 1 98 ? 7.420 3.530 -14.403 1.00 93.56 98 VAL A C 1
ATOM 806 O O . VAL A 1 98 ? 8.376 3.494 -15.168 1.00 93.56 98 VAL A O 1
ATOM 809 N N . GLU A 1 99 ? 6.207 3.095 -14.742 1.00 91.31 99 GLU A N 1
ATOM 810 C CA . GLU A 1 99 ? 5.888 2.480 -16.042 1.00 91.31 99 GLU A CA 1
ATOM 811 C C . GLU A 1 99 ? 5.957 3.470 -17.213 1.00 91.31 99 GLU A C 1
ATOM 813 O O . GLU A 1 99 ? 6.216 3.077 -18.346 1.00 91.31 99 GLU A O 1
ATOM 818 N N . HIS A 1 100 ? 5.714 4.759 -16.956 1.00 88.94 100 HIS A N 1
ATOM 819 C CA . HIS A 1 100 ? 5.748 5.801 -17.987 1.00 88.94 100 HIS A CA 1
ATOM 820 C C . HIS A 1 100 ? 7.119 6.463 -18.141 1.00 88.94 100 HIS A C 1
ATOM 822 O O . HIS A 1 100 ? 7.370 7.105 -19.162 1.00 88.94 100 HIS A O 1
ATOM 828 N N . SER A 1 101 ? 7.989 6.369 -17.133 1.00 86.88 101 SER A N 1
ATOM 829 C CA . SER A 1 101 ? 9.271 7.065 -17.163 1.00 86.88 101 SER A CA 1
ATOM 830 C C . SER A 1 101 ? 10.302 6.306 -17.997 1.00 86.88 101 SER A C 1
ATOM 832 O O . SER A 1 101 ? 10.580 5.125 -17.782 1.00 86.88 101 SER A O 1
ATOM 834 N N . ASN A 1 102 ? 10.946 7.035 -18.906 1.00 88.62 102 ASN A N 1
ATOM 835 C CA . ASN A 1 102 ? 12.113 6.564 -19.652 1.00 88.62 102 ASN A CA 1
ATOM 836 C C . ASN A 1 102 ? 13.434 6.837 -18.905 1.00 88.62 102 ASN A C 1
ATOM 838 O O . ASN A 1 102 ? 14.501 6.454 -19.380 1.00 88.62 102 ASN A O 1
ATOM 842 N N . CYS A 1 103 ? 13.382 7.511 -17.750 1.00 92.06 103 CYS A N 1
ATOM 843 C CA . CYS A 1 103 ? 14.547 7.895 -16.962 1.00 92.06 103 CYS A CA 1
ATOM 844 C C . CYS A 1 103 ? 14.744 6.938 -15.781 1.00 92.06 103 CYS A C 1
ATOM 846 O O . CYS A 1 103 ? 13.910 6.843 -14.880 1.00 92.06 103 CYS A O 1
ATOM 848 N N . THR A 1 104 ? 15.893 6.261 -15.734 1.00 94.06 104 THR A N 1
ATOM 849 C CA . THR A 1 104 ? 16.217 5.320 -14.650 1.00 94.06 104 THR A CA 1
ATOM 850 C C . THR A 1 104 ? 16.198 5.986 -13.273 1.00 94.06 104 THR A C 1
ATOM 852 O O . THR A 1 104 ? 15.671 5.410 -12.324 1.00 94.06 104 THR A O 1
ATOM 855 N N . ASN A 1 105 ? 16.705 7.216 -13.148 1.00 95.19 105 ASN A N 1
ATOM 856 C CA . ASN A 1 105 ? 16.738 7.918 -11.861 1.00 95.19 105 ASN A CA 1
ATOM 857 C C . ASN A 1 105 ? 15.330 8.221 -11.328 1.00 95.19 105 ASN A C 1
ATOM 859 O O . ASN A 1 105 ? 15.071 8.003 -10.146 1.00 95.19 105 ASN A O 1
ATOM 863 N N . GLU A 1 106 ? 14.410 8.650 -12.195 1.00 92.12 106 GLU A N 1
ATOM 864 C CA . GLU A 1 106 ? 13.009 8.889 -11.820 1.00 92.12 106 GLU A CA 1
ATOM 865 C C . GLU A 1 106 ? 12.314 7.589 -11.391 1.00 92.12 106 GLU A C 1
ATOM 867 O O . GLU A 1 106 ? 11.625 7.548 -10.367 1.00 92.12 106 GLU A O 1
ATOM 872 N N . ARG A 1 107 ? 12.551 6.485 -12.116 1.00 94.00 107 ARG A N 1
ATOM 873 C CA . ARG A 1 107 ? 12.035 5.157 -11.738 1.00 94.00 107 ARG A CA 1
ATOM 874 C C . ARG A 1 107 ? 12.517 4.754 -10.346 1.00 94.00 107 ARG A C 1
ATOM 876 O O . ARG A 1 107 ? 11.710 4.345 -9.508 1.00 94.00 107 ARG A O 1
ATOM 883 N N . LEU A 1 108 ? 13.814 4.907 -10.074 1.00 96.25 108 LEU A N 1
ATOM 884 C CA . LEU A 1 108 ? 14.411 4.593 -8.774 1.00 96.25 108 LEU A CA 1
ATOM 885 C C . LEU A 1 108 ? 13.858 5.475 -7.650 1.00 96.25 108 LEU A C 1
ATOM 887 O O . LEU A 1 108 ? 13.602 4.976 -6.549 1.00 96.25 108 LEU A O 1
ATOM 891 N N . GLU A 1 109 ? 13.620 6.758 -7.917 1.00 96.25 109 GLU A N 1
ATOM 892 C CA . GLU A 1 109 ? 12.998 7.672 -6.962 1.00 96.25 109 GLU A CA 1
ATOM 893 C C . GLU A 1 109 ? 11.585 7.201 -6.588 1.00 96.25 109 GLU A C 1
ATOM 895 O O . GLU A 1 109 ? 11.265 7.036 -5.407 1.00 96.25 109 GLU A O 1
ATOM 900 N N . HIS A 1 110 ? 10.742 6.904 -7.577 1.00 94.50 110 HIS A N 1
ATOM 901 C CA . HIS A 1 110 ? 9.381 6.425 -7.337 1.00 94.50 110 HIS A CA 1
ATOM 902 C C . HIS A 1 110 ? 9.347 5.054 -6.643 1.00 94.50 110 HIS A C 1
ATOM 904 O O . HIS A 1 110 ? 8.557 4.855 -5.716 1.00 94.50 110 HIS A O 1
ATOM 910 N N . ILE A 1 111 ? 10.251 4.135 -6.996 1.00 97.38 111 ILE A N 1
ATOM 911 C CA . ILE A 1 111 ? 10.454 2.862 -6.284 1.00 97.38 111 ILE A CA 1
ATOM 912 C C . ILE A 1 111 ? 10.838 3.113 -4.816 1.00 97.38 111 ILE A C 1
ATOM 914 O O . ILE A 1 111 ? 10.316 2.460 -3.904 1.00 97.38 111 ILE A O 1
ATOM 918 N N . SER A 1 112 ? 11.725 4.077 -4.550 1.00 97.50 112 SER A N 1
ATOM 919 C CA . SER A 1 112 ? 12.099 4.473 -3.188 1.00 97.50 112 SER A CA 1
ATOM 920 C C . SER A 1 112 ? 10.891 4.988 -2.398 1.00 97.50 112 SER A C 1
ATOM 922 O O . SER A 1 112 ? 10.666 4.551 -1.263 1.00 97.50 112 SER A O 1
ATOM 924 N N . PHE A 1 113 ? 10.047 5.820 -3.017 1.00 95.75 113 PHE A N 1
ATOM 925 C CA . PHE A 1 113 ? 8.794 6.285 -2.418 1.00 95.75 113 PHE A CA 1
ATOM 926 C C . PHE A 1 113 ? 7.841 5.138 -2.074 1.00 95.75 113 PHE A C 1
ATOM 928 O O . PHE A 1 113 ? 7.335 5.093 -0.951 1.00 95.75 113 PHE A O 1
ATOM 935 N N . ILE A 1 114 ? 7.656 4.164 -2.970 1.00 97.62 114 ILE A N 1
ATOM 936 C CA . ILE A 1 114 ? 6.833 2.978 -2.681 1.00 97.62 114 ILE A CA 1
ATOM 937 C C . ILE A 1 114 ? 7.391 2.222 -1.463 1.00 97.62 114 ILE A C 1
ATOM 939 O O . ILE A 1 114 ? 6.639 1.828 -0.570 1.00 97.62 114 ILE A O 1
ATOM 943 N N . ASN A 1 115 ? 8.717 2.075 -1.351 1.00 97.44 115 ASN A N 1
ATOM 944 C CA . ASN A 1 115 ? 9.337 1.440 -0.181 1.00 97.44 115 ASN A CA 1
ATOM 945 C C . ASN A 1 115 ? 9.079 2.215 1.123 1.00 97.44 115 ASN A C 1
ATOM 947 O O . ASN A 1 115 ? 8.977 1.602 2.188 1.00 97.44 115 ASN A O 1
ATOM 951 N N . ILE A 1 116 ? 9.038 3.551 1.079 1.00 97.56 116 ILE A N 1
ATOM 952 C CA . ILE A 1 116 ? 8.689 4.397 2.234 1.00 97.56 116 ILE A CA 1
ATOM 953 C C . ILE A 1 116 ? 7.234 4.150 2.637 1.00 97.56 116 ILE A C 1
ATOM 955 O O . ILE A 1 116 ? 6.987 3.783 3.782 1.00 97.56 116 ILE A O 1
ATOM 959 N N . ILE A 1 117 ? 6.305 4.242 1.688 1.00 97.12 117 ILE A N 1
ATOM 960 C CA . ILE A 1 117 ? 4.870 4.037 1.917 1.00 97.12 117 ILE A CA 1
ATOM 961 C C . ILE A 1 117 ? 4.586 2.665 2.552 1.00 97.12 117 ILE A C 1
ATOM 963 O O . ILE A 1 117 ? 3.898 2.567 3.566 1.00 97.12 117 ILE A O 1
ATOM 967 N N . ILE A 1 118 ? 5.185 1.589 2.029 1.00 97.19 118 ILE A N 1
ATOM 968 C CA . ILE A 1 118 ? 5.019 0.244 2.603 1.00 97.19 118 ILE A CA 1
ATOM 969 C C . ILE A 1 118 ? 5.451 0.213 4.084 1.00 97.19 118 ILE A C 1
ATOM 971 O O . ILE A 1 118 ? 4.824 -0.458 4.908 1.00 97.19 118 ILE A O 1
ATOM 975 N N . ARG A 1 119 ? 6.545 0.896 4.443 1.00 97.31 119 ARG A N 1
ATOM 976 C CA . ARG A 1 119 ? 7.035 0.965 5.833 1.00 97.31 119 ARG A CA 1
ATOM 977 C C . ARG A 1 119 ? 6.116 1.808 6.717 1.00 97.31 119 ARG A C 1
ATOM 979 O O . ARG A 1 119 ? 5.869 1.422 7.862 1.00 97.31 119 ARG A O 1
ATOM 986 N N . ASN A 1 120 ? 5.588 2.904 6.183 1.00 96.88 120 ASN A N 1
ATOM 987 C CA . ASN A 1 120 ? 4.641 3.768 6.876 1.00 96.88 120 ASN A CA 1
ATOM 988 C C . ASN A 1 120 ? 3.360 3.013 7.231 1.00 96.88 120 ASN A C 1
ATOM 990 O O . ASN A 1 120 ? 3.008 2.971 8.404 1.00 96.88 120 ASN A O 1
ATOM 994 N N . ILE A 1 121 ? 2.733 2.317 6.273 1.00 95.12 121 ILE A N 1
ATOM 995 C CA . ILE A 1 121 ? 1.485 1.577 6.528 1.00 95.12 121 ILE A CA 1
ATOM 996 C C . ILE A 1 121 ? 1.668 0.522 7.630 1.00 95.12 121 ILE A C 1
ATOM 998 O O . ILE A 1 121 ? 0.823 0.385 8.514 1.00 95.12 121 ILE A O 1
ATOM 1002 N N . ASN A 1 122 ? 2.808 -0.175 7.657 1.00 94.81 122 ASN A N 1
ATOM 1003 C CA . ASN A 1 122 ? 3.116 -1.103 8.752 1.00 94.81 122 ASN A CA 1
ATOM 1004 C C . ASN A 1 122 ? 3.275 -0.386 10.105 1.00 94.81 122 ASN A C 1
ATOM 1006 O O . ASN A 1 122 ? 2.805 -0.887 11.128 1.00 94.81 122 ASN A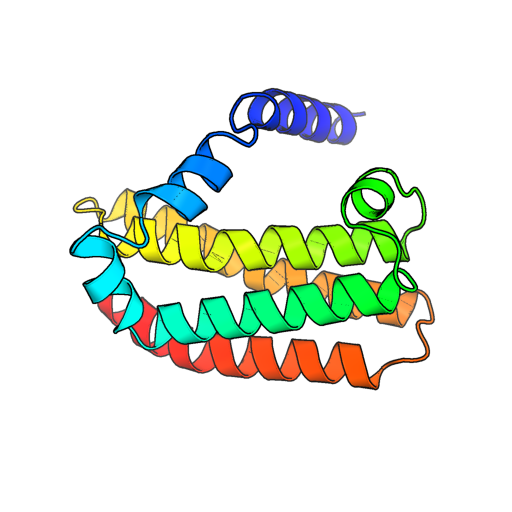 O 1
ATOM 1010 N N . SER A 1 123 ? 3.909 0.789 10.113 1.00 95.25 123 SER A N 1
ATOM 1011 C CA . SER A 1 123 ? 4.053 1.622 11.314 1.00 95.25 123 SER A CA 1
ATOM 1012 C C . SER A 1 123 ? 2.706 2.151 11.812 1.00 95.25 123 SER A C 1
ATOM 1014 O O . SER A 1 123 ? 2.473 2.180 13.016 1.00 95.25 123 SER A O 1
ATOM 1016 N N . TYR A 1 124 ? 1.795 2.504 10.905 1.00 93.75 124 TYR A N 1
ATOM 1017 C CA . TYR A 1 124 ? 0.429 2.911 11.228 1.00 93.75 124 TYR A CA 1
ATOM 1018 C C . TYR A 1 124 ? -0.361 1.779 11.881 1.00 93.75 124 TYR A C 1
ATOM 1020 O O . TYR A 1 124 ? -0.958 1.987 12.936 1.00 93.75 124 TYR A O 1
ATOM 1028 N N . CYS A 1 125 ? -0.283 0.565 11.325 1.00 91.00 125 CYS A N 1
ATOM 1029 C CA . CYS A 1 125 ? -0.876 -0.629 11.931 1.00 91.00 125 CYS A CA 1
ATOM 1030 C C . CYS A 1 125 ? -0.372 -0.837 13.367 1.00 91.00 125 CYS A C 1
ATOM 1032 O O . CYS A 1 125 ? -1.164 -1.028 14.283 1.00 91.00 125 CYS A O 1
ATOM 1034 N N . LEU A 1 126 ? 0.947 -0.735 13.577 1.00 91.31 126 LEU A N 1
ATOM 1035 C CA . LEU A 1 126 ? 1.548 -0.837 14.909 1.00 91.31 126 LEU A CA 1
ATOM 1036 C C . LEU A 1 126 ? 1.088 0.295 15.847 1.00 91.31 126 LEU A C 1
ATOM 1038 O O . LEU A 1 126 ? 0.903 0.075 17.042 1.00 91.31 126 LEU A O 1
ATOM 1042 N N . GLY A 1 127 ? 0.915 1.509 15.320 1.00 88.94 127 GLY A N 1
ATOM 1043 C CA . GLY A 1 127 ? 0.403 2.655 16.068 1.00 88.94 127 GLY A CA 1
ATOM 1044 C C . GLY A 1 127 ? -1.020 2.434 16.583 1.00 88.94 127 GLY A C 1
ATOM 1045 O O . GLY A 1 127 ? -1.287 2.714 17.750 1.00 88.94 127 GLY A O 1
ATOM 1046 N N . 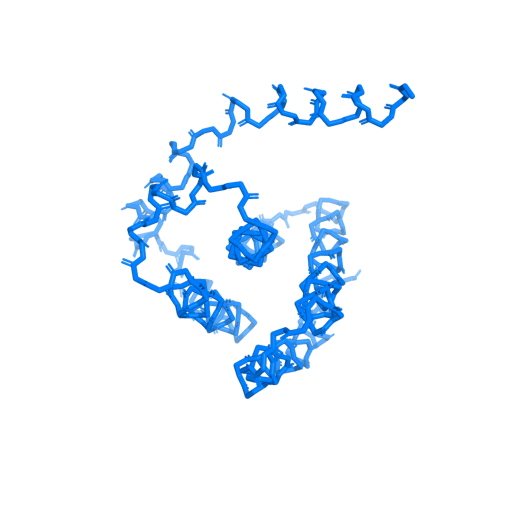LEU A 1 128 ? -1.906 1.876 15.750 1.00 86.19 128 LEU A N 1
ATOM 1047 C CA . LEU A 1 128 ? -3.279 1.533 16.142 1.00 86.19 128 LEU A CA 1
ATOM 1048 C C . LEU A 1 128 ? -3.307 0.480 17.259 1.00 86.19 128 LEU A C 1
ATOM 1050 O O . LEU A 1 128 ? -4.027 0.652 18.241 1.00 86.19 128 LEU A O 1
ATOM 1054 N N . GLU A 1 129 ? -2.481 -0.562 17.160 1.00 86.06 129 GLU A N 1
ATOM 1055 C CA . GLU A 1 129 ? -2.387 -1.602 18.196 1.00 86.06 129 GLU A CA 1
ATOM 1056 C C . GLU A 1 129 ? -1.891 -1.051 19.529 1.00 86.06 129 GLU A C 1
ATOM 1058 O O . GLU A 1 129 ? -2.488 -1.305 20.572 1.00 86.06 129 GLU A O 1
ATOM 1063 N N . LYS A 1 130 ? -0.817 -0.252 19.503 1.00 85.25 130 LYS A N 1
ATOM 1064 C CA . LYS A 1 130 ? -0.261 0.365 20.715 1.00 85.25 130 LYS A CA 1
ATOM 1065 C C . LYS A 1 130 ? -1.234 1.338 21.378 1.00 85.25 130 LYS A C 1
ATOM 1067 O O . LYS A 1 130 ? -1.166 1.527 22.587 1.00 85.25 130 LYS A O 1
ATOM 1072 N N . HIS A 1 131 ? -2.134 1.939 20.604 1.00 80.06 131 HIS A N 1
ATOM 1073 C CA . HIS A 1 131 ? -3.202 2.798 21.109 1.00 80.06 131 HIS A CA 1
ATOM 1074 C C . HIS A 1 131 ? -4.417 2.001 21.639 1.00 80.06 131 HIS A C 1
ATOM 1076 O O . HIS A 1 131 ? -5.404 2.590 22.076 1.00 80.06 131 HIS A O 1
ATOM 1082 N N . GLY A 1 132 ? -4.370 0.664 21.623 1.00 74.69 132 GLY A N 1
ATOM 1083 C CA . GLY A 1 132 ? -5.394 -0.187 22.229 1.00 74.69 132 GLY A CA 1
ATOM 1084 C C . GLY A 1 132 ? -6.642 -0.396 21.370 1.00 74.69 132 GLY A C 1
ATOM 1085 O O . GLY A 1 132 ? -7.712 -0.660 21.918 1.00 74.69 132 GLY A O 1
ATOM 1086 N N . VAL A 1 133 ? -6.530 -0.274 20.041 1.00 73.50 133 VAL A N 1
ATOM 1087 C CA . VAL A 1 133 ? -7.593 -0.710 19.116 1.00 73.50 133 VAL A CA 1
ATOM 1088 C C . VAL A 1 133 ? -7.836 -2.208 19.327 1.00 73.50 133 VAL A C 1
ATOM 1090 O O . VAL A 1 133 ? -6.906 -3.009 19.223 1.00 73.50 133 VAL A O 1
ATOM 1093 N N . LYS A 1 134 ? -9.074 -2.584 19.672 1.00 71.25 134 LYS A N 1
ATOM 1094 C CA . LYS A 1 134 ? -9.446 -3.970 20.016 1.00 71.25 134 LYS A CA 1
ATOM 1095 C C . LYS A 1 134 ? -9.757 -4.801 18.774 1.00 71.25 134 LYS A C 1
ATOM 1097 O O . LYS A 1 134 ? -9.685 -6.025 18.801 1.00 71.25 134 LYS A O 1
ATOM 1102 N N . GLU A 1 135 ? -10.059 -4.122 17.678 1.00 75.38 135 GLU A N 1
ATOM 1103 C CA . GLU A 1 135 ? -10.472 -4.653 16.389 1.00 75.38 135 GLU A CA 1
ATOM 1104 C C . GLU A 1 135 ? -9.252 -5.104 15.563 1.00 75.38 135 GLU A C 1
ATOM 1106 O O . GLU A 1 135 ? -9.009 -4.661 14.438 1.00 75.38 135 GLU A O 1
ATOM 1111 N N . THR A 1 136 ? -8.441 -5.985 16.152 1.00 81.56 136 THR A N 1
ATOM 1112 C CA . THR A 1 136 ? -7.163 -6.452 15.588 1.00 81.56 136 THR A CA 1
ATOM 1113 C C . THR A 1 136 ? -7.330 -7.220 14.278 1.00 81.56 136 THR A C 1
ATOM 1115 O O . THR A 1 136 ? -6.407 -7.251 13.465 1.00 81.56 136 THR A O 1
ATOM 1118 N N . GLU A 1 137 ? -8.513 -7.783 14.029 1.00 82.88 137 GLU A N 1
ATOM 1119 C CA . GLU A 1 137 ? -8.851 -8.474 12.785 1.00 82.88 137 GLU A CA 1
ATOM 1120 C C . GLU A 1 137 ? -8.669 -7.572 11.555 1.00 82.88 137 GLU A C 1
ATOM 1122 O O .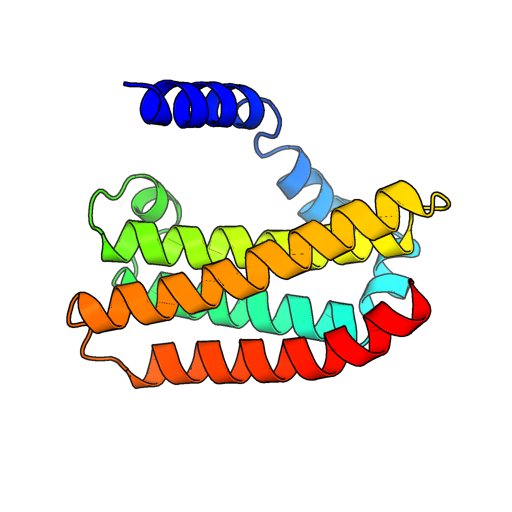 GLU A 1 137 ? -7.997 -7.966 10.604 1.00 82.88 137 GLU A O 1
ATOM 1127 N N . TYR A 1 138 ? -9.133 -6.320 11.604 1.00 81.12 138 TYR A N 1
ATOM 1128 C CA . TYR A 1 138 ? -8.982 -5.373 10.491 1.00 81.12 138 TYR A CA 1
ATOM 1129 C C . TYR A 1 138 ? -7.522 -4.988 10.248 1.00 81.12 138 TYR A C 1
ATOM 1131 O O . TYR A 1 138 ? -7.069 -4.896 9.106 1.00 81.12 138 TYR A O 1
ATOM 1139 N N . ILE A 1 139 ? -6.751 -4.812 11.323 1.00 87.69 139 ILE A N 1
ATOM 1140 C CA . ILE A 1 139 ? -5.313 -4.533 11.232 1.00 87.69 139 ILE A CA 1
ATOM 1141 C C . ILE A 1 139 ? -4.590 -5.725 10.586 1.00 87.69 139 ILE A C 1
ATOM 1143 O O . ILE A 1 139 ? -3.706 -5.551 9.742 1.00 87.69 139 ILE A O 1
ATOM 1147 N N . ASN A 1 140 ? -4.990 -6.947 10.939 1.00 90.69 140 ASN A N 1
ATOM 1148 C CA . ASN A 1 140 ? -4.439 -8.168 10.364 1.00 90.69 140 ASN A CA 1
ATOM 1149 C C . ASN A 1 140 ? -4.815 -8.338 8.887 1.00 90.69 140 ASN A C 1
ATOM 1151 O O . ASN A 1 140 ? -3.949 -8.722 8.097 1.00 90.69 140 ASN A O 1
ATOM 1155 N N . LEU A 1 141 ? -6.041 -7.980 8.491 1.00 91.19 141 LEU A N 1
ATOM 1156 C CA . LEU A 1 141 ? -6.460 -7.948 7.086 1.00 91.19 141 LEU A CA 1
ATOM 1157 C C . LEU A 1 141 ? -5.601 -6.974 6.266 1.00 91.19 141 LEU A C 1
ATOM 1159 O O . LEU A 1 141 ? -5.055 -7.363 5.233 1.00 91.19 141 LEU A O 1
ATOM 1163 N N . LEU A 1 142 ? -5.369 -5.750 6.760 1.00 92.25 142 LEU A N 1
ATOM 1164 C CA . LEU A 1 142 ? -4.495 -4.788 6.075 1.00 92.25 142 LEU A CA 1
ATOM 1165 C C . LEU A 1 142 ? -3.070 -5.310 5.908 1.00 92.25 142 LEU A C 1
ATOM 1167 O O . LEU A 1 142 ? -2.454 -5.156 4.854 1.00 92.25 142 LEU A O 1
ATOM 1171 N N . ARG A 1 143 ? -2.523 -5.943 6.949 1.00 93.81 143 ARG A N 1
ATOM 1172 C CA . ARG A 1 143 ? -1.181 -6.535 6.895 1.00 93.81 143 ARG A CA 1
ATOM 1173 C C . ARG A 1 143 ? -1.099 -7.693 5.915 1.00 93.81 143 ARG A C 1
ATOM 1175 O O . ARG A 1 143 ? -0.082 -7.826 5.231 1.00 93.81 143 ARG A O 1
ATOM 1182 N N . ALA A 1 144 ? -2.137 -8.522 5.843 1.00 94.88 144 ALA A N 1
ATOM 1183 C CA . ALA A 1 144 ? -2.223 -9.587 4.856 1.00 94.88 144 ALA A CA 1
ATOM 1184 C C . ALA A 1 144 ? -2.206 -9.007 3.434 1.00 94.88 144 ALA A C 1
ATOM 1186 O O . ALA A 1 144 ? -1.430 -9.480 2.598 1.00 94.88 144 ALA A O 1
ATOM 1187 N N . GLU A 1 145 ? -2.944 -7.920 3.196 1.00 95.69 145 GLU A N 1
ATOM 1188 C CA . GLU A 1 145 ? -2.970 -7.253 1.894 1.00 95.69 145 GLU A CA 1
ATOM 1189 C C . GLU A 1 145 ? -1.626 -6.589 1.553 1.00 95.69 145 GLU A C 1
ATOM 1191 O O . GLU A 1 145 ? -1.076 -6.796 0.472 1.00 95.69 145 GLU A O 1
ATOM 1196 N N . ILE A 1 146 ? -0.992 -5.902 2.510 1.00 96.50 146 ILE A N 1
ATOM 1197 C CA . ILE A 1 146 ? 0.377 -5.374 2.367 1.00 96.50 146 ILE A CA 1
ATOM 1198 C C . ILE A 1 146 ? 1.365 -6.498 2.029 1.00 96.50 146 ILE A C 1
ATOM 1200 O O . ILE A 1 146 ? 2.242 -6.330 1.179 1.00 96.50 146 ILE A O 1
ATOM 1204 N N . LYS A 1 147 ? 1.260 -7.657 2.688 1.00 96.56 147 LYS A N 1
ATOM 1205 C CA . LYS A 1 147 ? 2.137 -8.812 2.444 1.00 96.56 147 LYS A CA 1
ATOM 1206 C C . LYS A 1 147 ? 1.921 -9.391 1.044 1.00 96.56 147 LYS A C 1
ATOM 1208 O O . LYS A 1 147 ? 2.902 -9.696 0.360 1.00 96.56 147 LYS A O 1
ATOM 1213 N N . SER A 1 148 ? 0.664 -9.503 0.618 1.00 96.06 148 SER A N 1
ATOM 1214 C CA . SER A 1 148 ? 0.256 -9.881 -0.740 1.00 96.06 148 SER A CA 1
ATOM 1215 C C . SER A 1 148 ? 0.862 -8.926 -1.776 1.00 96.06 148 SER A C 1
ATOM 1217 O O . SER A 1 148 ? 1.623 -9.363 -2.647 1.00 96.06 148 SER A O 1
ATOM 1219 N N . PHE A 1 149 ? 0.656 -7.617 -1.608 1.00 97.75 149 PHE A N 1
ATOM 1220 C CA . PHE A 1 149 ? 1.229 -6.576 -2.461 1.00 97.75 149 PHE A CA 1
ATOM 1221 C C . PHE A 1 149 ? 2.759 -6.663 -2.531 1.00 97.75 149 PHE A C 1
ATOM 1223 O O . PHE A 1 149 ? 3.329 -6.711 -3.622 1.00 97.75 149 PHE A O 1
ATOM 1230 N N . ARG A 1 150 ? 3.447 -6.775 -1.385 1.00 97.00 150 ARG A N 1
ATOM 1231 C CA . ARG A 1 150 ? 4.919 -6.862 -1.316 1.00 97.00 150 ARG A CA 1
ATOM 1232 C C . ARG A 1 150 ? 5.488 -8.043 -2.099 1.00 97.00 150 ARG A C 1
ATOM 1234 O O . ARG A 1 150 ? 6.584 -7.928 -2.650 1.00 97.00 150 ARG A O 1
ATOM 1241 N N . LYS A 1 151 ? 4.775 -9.173 -2.149 1.00 95.88 151 LYS A N 1
ATOM 1242 C CA . LYS A 1 151 ? 5.196 -10.354 -2.917 1.00 95.88 151 LYS A CA 1
ATOM 1243 C C . LYS A 1 151 ? 5.214 -10.056 -4.416 1.00 95.88 151 LYS A C 1
ATOM 1245 O O . LYS A 1 151 ? 6.203 -10.377 -5.074 1.00 95.88 151 LYS A O 1
ATOM 1250 N N . SER A 1 152 ? 4.164 -9.424 -4.936 1.00 96.19 152 SER A N 1
ATOM 1251 C CA . SER A 1 152 ? 4.105 -8.988 -6.338 1.00 96.19 152 SER A CA 1
ATOM 1252 C C . SER A 1 152 ? 5.109 -7.872 -6.621 1.00 96.19 152 SER A C 1
ATOM 1254 O O . SER A 1 152 ? 5.836 -7.933 -7.608 1.00 96.19 152 SER A O 1
ATOM 1256 N N . TYR A 1 153 ? 5.221 -6.909 -5.705 1.00 97.38 153 TYR A N 1
ATOM 1257 C CA . TYR A 1 153 ? 6.119 -5.765 -5.825 1.00 97.38 153 TYR A CA 1
ATOM 1258 C C . TYR A 1 153 ? 7.581 -6.188 -5.946 1.00 97.38 153 TYR A C 1
ATOM 1260 O O . TYR A 1 153 ? 8.310 -5.647 -6.768 1.00 97.38 153 TYR A O 1
ATOM 1268 N N . LYS A 1 154 ? 8.020 -7.193 -5.174 1.00 96.12 154 LYS A N 1
ATOM 1269 C CA . LYS A 1 154 ? 9.400 -7.692 -5.249 1.00 96.12 154 LYS A CA 1
ATOM 1270 C C . LYS A 1 154 ? 9.759 -8.196 -6.650 1.00 96.12 154 LYS A C 1
ATOM 1272 O O . LYS A 1 154 ? 10.886 -7.970 -7.071 1.00 96.12 154 LYS A O 1
ATOM 1277 N N . LYS A 1 155 ? 8.832 -8.879 -7.332 1.00 94.69 155 LYS A N 1
ATOM 1278 C CA . LYS A 1 155 ? 9.049 -9.401 -8.690 1.00 94.69 155 LYS A CA 1
ATOM 1279 C C . LYS A 1 155 ? 9.118 -8.257 -9.695 1.00 94.69 155 LYS A C 1
ATOM 1281 O O . LYS A 1 155 ? 10.141 -8.077 -10.336 1.00 94.69 155 LYS A O 1
ATOM 1286 N N . TRP A 1 156 ? 8.076 -7.432 -9.707 1.00 96.00 156 TRP A N 1
ATOM 1287 C CA . TRP A 1 156 ? 7.957 -6.281 -10.595 1.00 96.00 156 TRP A CA 1
ATOM 1288 C C . TRP A 1 156 ? 9.133 -5.303 -10.476 1.00 96.00 156 TRP A C 1
ATOM 1290 O O . TRP A 1 156 ? 9.674 -4.836 -11.472 1.00 96.00 156 TRP A O 1
ATOM 1300 N N . ARG A 1 157 ? 9.586 -5.027 -9.248 1.00 93.94 157 ARG A N 1
ATOM 1301 C CA . ARG A 1 157 ? 10.693 -4.098 -9.007 1.00 93.94 157 ARG A CA 1
ATOM 1302 C C . ARG A 1 157 ? 11.987 -4.554 -9.682 1.00 93.94 157 ARG A C 1
ATOM 1304 O O . ARG A 1 157 ? 12.736 -3.701 -10.121 1.00 93.94 157 ARG A O 1
ATOM 1311 N N . ILE A 1 158 ? 12.263 -5.858 -9.754 1.00 91.94 158 ILE A N 1
ATOM 1312 C CA . ILE A 1 158 ? 13.494 -6.380 -10.379 1.00 91.94 158 ILE A CA 1
ATOM 1313 C C . ILE A 1 158 ? 13.523 -6.076 -11.880 1.00 91.94 158 ILE A C 1
ATOM 1315 O O . ILE A 1 158 ? 14.587 -5.815 -12.414 1.00 91.94 158 ILE A O 1
ATOM 1319 N N . GLU A 1 159 ? 12.366 -6.045 -12.539 1.00 88.06 159 GLU A N 1
ATOM 1320 C CA . GLU A 1 159 ? 12.245 -5.676 -13.958 1.00 88.06 159 GLU A CA 1
ATOM 1321 C C . GLU A 1 159 ? 12.500 -4.172 -14.196 1.00 88.06 159 GLU A C 1
ATOM 1323 O O . GLU A 1 159 ? 12.604 -3.727 -15.337 1.00 88.06 159 GLU A O 1
ATOM 1328 N N . HIS A 1 160 ? 12.571 -3.381 -13.117 1.00 83.06 160 HIS A N 1
ATOM 1329 C CA . HIS A 1 160 ? 12.698 -1.926 -13.152 1.00 83.06 160 HIS A CA 1
ATOM 1330 C C . HIS A 1 160 ? 13.922 -1.367 -12.412 1.00 83.06 160 HIS A C 1
ATOM 1332 O O . HIS A 1 160 ? 14.024 -0.146 -12.272 1.00 83.06 160 HIS A O 1
ATOM 1338 N N . LEU A 1 161 ? 14.813 -2.246 -11.945 1.00 77.88 161 LEU A N 1
ATOM 1339 C CA . LEU A 1 161 ? 16.145 -1.923 -11.426 1.00 77.88 161 LEU A CA 1
ATOM 1340 C C . LEU A 1 161 ? 17.181 -2.157 -12.525 1.00 77.88 161 LEU A C 1
ATOM 1342 O O . LEU A 1 161 ? 18.100 -1.318 -12.617 1.00 77.88 161 LEU A O 1
#

Solvent-accessible surface area (backbone atoms only — not comparable to full-atom values): 8821 Å² total; per-residue (Å²): 122,68,68,62,52,54,52,50,57,51,48,68,62,44,74,76,69,54,63,57,64,59,51,47,52,68,71,53,38,83,76,39,72,68,43,59,57,46,65,66,36,70,53,42,46,38,30,50,51,39,30,50,54,32,44,56,47,30,38,56,78,48,73,70,48,58,71,71,59,41,76,72,40,86,48,70,67,36,46,42,31,50,50,40,32,54,46,35,58,46,41,41,54,34,53,51,51,36,76,69,47,91,44,67,68,61,25,49,50,34,53,49,50,46,58,50,38,60,52,47,47,55,51,42,49,52,48,45,51,77,71,62,56,82,67,51,65,60,52,50,51,52,50,52,42,52,51,54,34,50,59,46,42,58,56,56,48,64,81,66,109

Sequence (161 aa):
MYLKQIYKKRLLSIENYEITDVILYILILPHSMAYRSLKNLPIYRKALELCTMSREIASYVTFNKDLVRLYESKSLRDIIANSILTDAILIPQKIAQVEHSNCTNERLEHISFINIIIRNINSYCLGLEKHGVKETEYINLLRAEIKSFRKSYKKWRIEHL

Nearest PDB structures (foldseek):
  2gsc-assembly1_D  TM=8.077E-01  e=9.299E-03  Xanthomon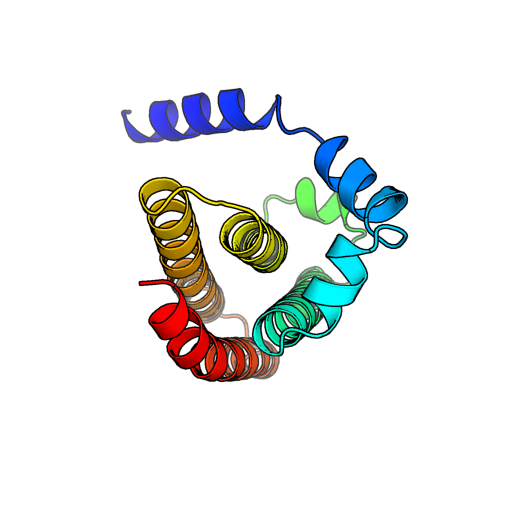as campestris pv. campestris
  2rld-assembly1_D  TM=8.373E-01  e=2.600E-02  Bacteroides thetaiotaomicron VPI-5482
  2rld-assembly1_B  TM=8.458E-01  e=5.624E-02  Bacteroides thetaiotaomicron VPI-5482
  2rld-assembly1_E  TM=8.403E-01  e=6.233E-02  Bacteroides thetaiotaomicron VPI-5482
  1x91-assembly1_A  TM=6.353E-01  e=4.224E+00  Arabidopsis thaliana